Protein AF-A0ABC8UN05-F1 (afdb_monomer_lite)

InterPro domains:
  IPR036554 GHMP kinase, C-terminal domain superfamily [G3DSA:3.30.70.890] (18-134)
  IPR036554 GHMP kinase, C-terminal domain superfamily [SSF55060] (39-152)

Foldseek 3Di:
DDPQPFKKKKWWFDDDDDLLQQVVQQQPDDPSVLLVVLSPDDDDPVSQQVNQVVQVVRQVVCVVVVQADPLQVLLQVLLVCLQPDPCVVVVNRFWRHKHDTDRGPGTMIMTHGDPDPVVVVSNVVSQVVSCVVPVTRIDMDIDHDDDPVVVDDDDDDDDDPPDPDDDD

Sequence (168 aa):
MFESKEYWVALCIGDYMSVSKFLNYLLIFFDMQAFKALLTSATSDEQLTSLGELMYQCHYSYSACGLGSDGTNRLVQLVQEMQHGKLAKSGEGTLYGAKITGGGSGGTVCVIGRNCLRSSQQILEIQQRYKGATGYLPVIFEGSSPGAGKFGYLRIRRRIPPTKLVSN

Organism: NCBI:txid185542

Radius of gyration: 20.13 Å; chains: 1; bounding box: 88×28×36 Å

Secondary structure (DSSP, 8-state):
-----S-EEEEEESS---HHHHTTSTTSSS-HHHHHHHHHSPP-HHHHHHHHHHHHHHHHHHHHTT---HHHHHHHHHHHHHHTSTTTTTT---EEEEEEESSSSSEEEEEEE-SSHHHHHHHHHHHHHHHHHHS--PEEEES----GGGG----PPP-PPPP-----

Stru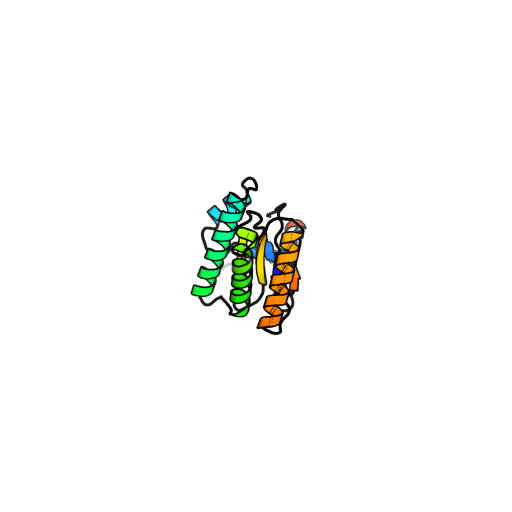cture (mmCIF, N/CA/C/O backbone):
data_AF-A0ABC8UN05-F1
#
_entry.id   AF-A0ABC8UN05-F1
#
loop_
_atom_site.group_PDB
_atom_site.id
_atom_site.type_symbol
_atom_site.label_atom_id
_atom_site.label_alt_id
_atom_site.label_comp_id
_atom_site.label_asym_id
_atom_site.label_entity_id
_atom_site.label_seq_id
_atom_site.pdbx_PDB_ins_code
_atom_site.Cartn_x
_atom_site.Cartn_y
_atom_site.Cartn_z
_atom_site.occupancy
_atom_site.B_iso_or_equiv
_atom_site.auth_seq_id
_atom_site.auth_comp_id
_atom_site.auth_asym_id
_atom_site.auth_atom_id
_atom_site.pdbx_PDB_model_num
ATOM 1 N N . MET A 1 1 ? 14.464 1.815 17.236 1.00 28.05 1 MET A N 1
ATOM 2 C CA . MET A 1 1 ? 13.887 0.620 16.590 1.00 28.05 1 MET A CA 1
ATOM 3 C C . MET A 1 1 ? 12.392 0.711 16.817 1.00 28.05 1 MET A C 1
ATOM 5 O O . MET A 1 1 ? 11.995 0.691 17.971 1.00 28.05 1 MET A O 1
ATOM 9 N N . PHE A 1 2 ? 11.605 0.995 15.777 1.00 28.91 2 PHE A N 1
ATOM 10 C CA . PHE A 1 2 ? 10.159 1.183 15.917 1.00 28.91 2 PHE A CA 1
ATOM 11 C C . PHE A 1 2 ? 9.510 -0.184 16.123 1.00 28.91 2 PHE A C 1
ATOM 13 O O . PHE A 1 2 ? 9.449 -0.993 15.203 1.00 28.91 2 PHE A O 1
ATOM 20 N N . GLU A 1 3 ? 9.093 -0.454 17.352 1.00 30.33 3 GLU A N 1
ATOM 21 C CA . GLU A 1 3 ? 8.253 -1.594 17.702 1.00 30.33 3 GLU A CA 1
ATOM 22 C C . GLU A 1 3 ? 6.807 -1.082 17.668 1.00 30.33 3 GLU A C 1
ATOM 24 O O . GLU A 1 3 ? 6.196 -0.805 18.696 1.00 30.33 3 GLU A O 1
ATOM 29 N N . SER A 1 4 ? 6.305 -0.794 16.461 1.00 35.47 4 SER A N 1
ATOM 30 C CA . SER A 1 4 ? 4.937 -0.310 16.287 1.00 35.47 4 SER A CA 1
ATOM 31 C C . SER A 1 4 ? 3.970 -1.474 16.480 1.00 35.47 4 SER A C 1
ATOM 33 O O . SER A 1 4 ? 4.064 -2.508 15.820 1.00 35.47 4 SER A O 1
ATOM 35 N N . LYS A 1 5 ? 3.015 -1.294 17.393 1.00 31.86 5 LYS A N 1
ATOM 36 C CA . LYS A 1 5 ? 1.890 -2.209 17.630 1.00 31.86 5 LYS A CA 1
ATOM 37 C C . LYS A 1 5 ? 0.826 -2.147 16.517 1.00 31.86 5 LYS A C 1
ATOM 39 O O . LYS A 1 5 ? -0.316 -2.523 16.755 1.00 31.86 5 LYS A O 1
ATOM 44 N N . GLU A 1 6 ? 1.172 -1.676 15.317 1.00 42.56 6 GLU A N 1
ATOM 45 C CA . GLU A 1 6 ? 0.198 -1.311 14.284 1.00 42.56 6 GLU A CA 1
ATOM 46 C C . GLU A 1 6 ? 0.566 -1.851 12.906 1.00 42.56 6 GLU A C 1
ATOM 48 O O . GLU A 1 6 ? 1.737 -1.907 12.524 1.00 42.56 6 GLU A O 1
ATOM 53 N N . TYR A 1 7 ? -0.472 -2.316 12.215 1.00 51.38 7 TYR A N 1
ATOM 54 C CA . TYR A 1 7 ? -0.420 -3.288 11.137 1.00 51.38 7 TYR A CA 1
ATOM 55 C C . TYR A 1 7 ? -0.153 -2.598 9.811 1.00 51.38 7 TYR A C 1
ATOM 57 O O . TYR A 1 7 ? -0.897 -1.727 9.369 1.00 51.38 7 TYR A O 1
ATOM 65 N N . TRP A 1 8 ? 0.910 -3.047 9.165 1.00 52.31 8 TRP A N 1
ATOM 66 C CA . TRP A 1 8 ? 1.263 -2.657 7.819 1.00 52.31 8 TRP A CA 1
ATOM 67 C C . TRP A 1 8 ? 1.104 -3.870 6.929 1.00 52.31 8 TRP A C 1
ATOM 69 O O . TRP A 1 8 ? 1.538 -4.967 7.296 1.00 52.31 8 TRP A O 1
ATOM 79 N N . VAL A 1 9 ? 0.517 -3.661 5.758 1.00 54.94 9 VAL A N 1
ATOM 80 C CA . VAL A 1 9 ? 0.470 -4.692 4.729 1.00 54.94 9 VAL A CA 1
ATOM 81 C C . VAL A 1 9 ? 1.321 -4.223 3.564 1.00 54.94 9 VAL A C 1
ATOM 83 O O . VAL A 1 9 ? 1.135 -3.120 3.048 1.00 54.94 9 VAL A O 1
ATOM 86 N N . ALA A 1 10 ? 2.294 -5.039 3.176 1.00 60.25 10 ALA A N 1
ATOM 87 C CA . ALA A 1 10 ? 3.143 -4.765 2.031 1.00 60.25 10 ALA A CA 1
ATOM 88 C C . ALA A 1 10 ? 2.673 -5.599 0.838 1.00 60.25 10 ALA A C 1
ATOM 90 O O . ALA A 1 10 ? 2.574 -6.819 0.946 1.00 60.25 10 ALA A O 1
ATOM 91 N N . LEU A 1 11 ? 2.430 -4.968 -0.307 1.00 58.25 11 LEU A N 1
ATOM 92 C CA . LEU A 1 11 ? 2.242 -5.656 -1.582 1.00 58.25 11 LEU A CA 1
ATOM 93 C C . LEU A 1 11 ? 3.515 -5.524 -2.413 1.00 58.25 11 LEU A C 1
ATOM 95 O O . LEU A 1 11 ? 3.895 -4.420 -2.793 1.00 58.25 11 LEU A O 1
ATOM 99 N N . CYS A 1 12 ? 4.181 -6.637 -2.705 1.00 52.81 12 CYS A N 1
ATOM 100 C CA . CYS A 1 12 ? 5.382 -6.668 -3.536 1.00 52.81 12 CYS A CA 1
ATOM 101 C C . CYS A 1 12 ? 5.094 -7.220 -4.927 1.00 52.81 12 CYS A C 1
ATOM 103 O O . CYS A 1 12 ? 4.457 -8.261 -5.074 1.00 52.81 12 CYS A O 1
ATOM 105 N N . ILE A 1 13 ? 5.622 -6.551 -5.944 1.00 45.47 13 ILE A N 1
ATOM 106 C CA . ILE A 1 13 ? 5.661 -7.027 -7.322 1.00 45.47 13 ILE A CA 1
ATOM 107 C C . ILE A 1 13 ? 7.084 -7.568 -7.556 1.00 45.47 13 ILE A C 1
ATOM 109 O O . ILE A 1 13 ? 8.016 -6.782 -7.717 1.00 45.47 13 ILE A O 1
ATOM 113 N N . GLY A 1 14 ? 7.257 -8.896 -7.525 1.00 32.69 14 GLY A N 1
ATOM 114 C CA . GLY A 1 14 ? 8.545 -9.589 -7.724 1.00 32.69 14 GLY A CA 1
ATOM 115 C C . GLY A 1 14 ? 9.117 -10.281 -6.475 1.00 32.69 14 GLY A C 1
ATOM 116 O O . GLY A 1 14 ? 8.624 -10.088 -5.361 1.00 32.69 14 GLY A O 1
ATOM 117 N N . ASP A 1 15 ? 10.155 -11.102 -6.676 1.00 26.66 15 ASP A N 1
ATOM 118 C CA . ASP A 1 15 ? 10.762 -11.950 -5.643 1.00 26.66 15 ASP A CA 1
ATOM 119 C C . ASP A 1 15 ? 11.799 -11.211 -4.769 1.00 26.66 15 ASP A C 1
ATOM 121 O O . ASP A 1 15 ? 12.638 -10.456 -5.255 1.00 26.66 15 ASP A O 1
ATOM 125 N N . TYR A 1 16 ? 11.769 -11.531 -3.468 1.00 32.59 16 TYR A N 1
ATOM 126 C CA . TYR A 1 16 ? 12.703 -11.174 -2.384 1.00 32.59 16 TYR A CA 1
ATOM 127 C C . TYR A 1 16 ? 12.717 -9.732 -1.839 1.00 32.59 16 TYR A C 1
ATOM 129 O O . TYR A 1 16 ? 13.501 -8.881 -2.250 1.00 32.59 16 TYR A O 1
ATOM 137 N N . MET A 1 17 ? 12.025 -9.537 -0.708 1.00 32.78 17 MET A N 1
ATOM 138 C CA . MET A 1 17 ? 12.377 -8.551 0.325 1.00 32.78 17 MET A CA 1
ATOM 139 C C . MET A 1 17 ? 11.943 -9.069 1.709 1.00 32.78 17 MET A C 1
ATOM 141 O O . MET A 1 17 ? 10.842 -9.572 1.886 1.00 32.78 17 MET A O 1
ATOM 145 N N . SER A 1 18 ? 12.832 -8.987 2.704 1.00 32.69 18 SER A N 1
ATOM 146 C CA . SER A 1 18 ? 12.553 -9.401 4.090 1.00 32.69 18 SER A CA 1
ATOM 147 C C . SER A 1 18 ? 11.776 -8.311 4.838 1.00 32.69 18 SER A C 1
ATOM 149 O O . SER A 1 18 ? 12.153 -7.139 4.770 1.00 32.69 18 SER A O 1
ATOM 151 N N . VAL A 1 19 ? 10.766 -8.705 5.625 1.00 35.19 19 VAL A N 1
ATOM 152 C CA . VAL A 1 19 ? 9.923 -7.843 6.488 1.00 35.19 19 VAL A CA 1
ATOM 153 C C . VAL A 1 19 ? 10.750 -6.907 7.391 1.00 35.19 19 VAL A C 1
ATOM 155 O O . VAL A 1 19 ? 10.347 -5.783 7.667 1.00 35.19 19 VAL A O 1
ATOM 158 N N . SER A 1 20 ? 11.972 -7.287 7.783 1.00 33.06 20 SER A N 1
ATOM 159 C CA . SER A 1 20 ? 12.861 -6.416 8.571 1.00 33.06 20 SER A CA 1
ATOM 160 C C . SER A 1 20 ? 13.379 -5.186 7.807 1.00 33.06 20 SER A C 1
ATOM 162 O O . SER A 1 20 ? 13.781 -4.208 8.446 1.00 33.06 20 SER A O 1
ATOM 164 N N . LYS A 1 21 ? 13.437 -5.218 6.471 1.00 35.91 21 LYS A N 1
ATOM 165 C CA . LYS A 1 21 ? 13.833 -4.053 5.664 1.00 35.91 21 LYS A CA 1
ATOM 166 C C . LYS A 1 21 ? 12.663 -3.073 5.534 1.00 35.91 21 LYS A C 1
ATOM 168 O O . LYS A 1 21 ? 12.877 -1.871 5.542 1.00 35.91 21 LYS A O 1
ATOM 173 N N . PHE A 1 22 ? 11.430 -3.562 5.555 1.00 42.12 22 PHE A N 1
ATOM 174 C CA . PHE A 1 22 ? 10.211 -2.782 5.341 1.00 42.12 22 PHE A CA 1
ATOM 175 C C . PHE A 1 22 ? 10.070 -1.535 6.247 1.00 42.12 22 PHE A C 1
ATOM 177 O O . PHE A 1 22 ? 9.764 -0.451 5.755 1.00 42.12 22 PHE A O 1
ATOM 184 N N . LEU A 1 23 ? 10.401 -1.632 7.544 1.00 42.75 23 LEU A N 1
ATOM 185 C CA . LEU A 1 23 ? 10.260 -0.512 8.495 1.00 42.75 23 LEU A CA 1
ATOM 186 C C . LEU A 1 23 ? 11.362 0.562 8.397 1.00 42.75 23 LEU A C 1
ATOM 188 O O . LEU A 1 23 ? 11.117 1.718 8.731 1.00 42.75 23 LEU A O 1
ATOM 192 N N . ASN A 1 24 ? 12.569 0.225 7.925 1.00 42.28 24 ASN A N 1
ATOM 193 C CA . ASN A 1 24 ? 13.668 1.202 7.814 1.00 42.28 24 ASN A CA 1
ATOM 194 C C . ASN A 1 24 ? 13.613 2.027 6.515 1.00 42.28 24 ASN A C 1
ATOM 196 O O . ASN A 1 24 ? 14.176 3.117 6.466 1.00 42.28 24 ASN A O 1
ATOM 200 N N . TYR A 1 25 ? 12.920 1.542 5.478 1.00 47.03 25 TYR A N 1
ATOM 201 C CA . TYR A 1 25 ? 12.796 2.229 4.183 1.00 47.03 25 TYR A CA 1
ATOM 202 C C . TYR A 1 25 ? 11.576 3.162 4.097 1.00 47.03 25 TYR A C 1
ATOM 204 O O . TYR A 1 25 ? 11.458 3.934 3.147 1.00 47.03 25 TYR A O 1
ATOM 212 N N . LEU A 1 26 ? 10.686 3.148 5.096 1.00 50.09 26 LEU A N 1
ATOM 213 C CA . LEU A 1 26 ? 9.484 3.988 5.129 1.00 50.09 26 LEU A CA 1
ATOM 214 C C . LEU A 1 26 ? 9.795 5.488 5.339 1.00 50.09 26 LEU A C 1
ATOM 216 O O . LEU A 1 26 ? 8.909 6.319 5.178 1.00 50.09 26 LEU A O 1
ATOM 220 N N . LEU A 1 27 ? 11.041 5.862 5.641 1.00 50.06 27 LEU A N 1
ATOM 221 C CA . LEU A 1 27 ? 11.407 7.197 6.139 1.00 50.06 27 LEU A CA 1
ATOM 222 C C . LEU A 1 27 ? 12.059 8.138 5.114 1.00 50.06 27 LEU A C 1
ATOM 224 O O . LEU A 1 27 ? 12.565 9.193 5.492 1.00 50.06 27 LEU A O 1
ATOM 228 N N . ILE A 1 28 ? 12.070 7.785 3.831 1.00 52.25 28 ILE A N 1
ATOM 229 C CA . ILE A 1 28 ? 12.733 8.603 2.813 1.00 52.25 28 ILE A CA 1
ATOM 230 C C . ILE A 1 28 ? 11.710 9.569 2.184 1.00 52.25 28 ILE A C 1
ATOM 232 O O . ILE A 1 28 ? 10.715 9.139 1.607 1.00 52.25 28 ILE A O 1
ATOM 236 N N . PHE A 1 29 ? 11.989 10.865 2.381 1.00 53.94 29 PHE A N 1
ATOM 237 C CA . PHE A 1 29 ? 11.496 12.076 1.701 1.00 53.94 29 PHE A CA 1
ATOM 238 C C . PHE A 1 29 ? 9.977 12.349 1.618 1.00 53.94 29 PHE A C 1
ATOM 240 O O . PHE A 1 29 ? 9.338 12.076 0.61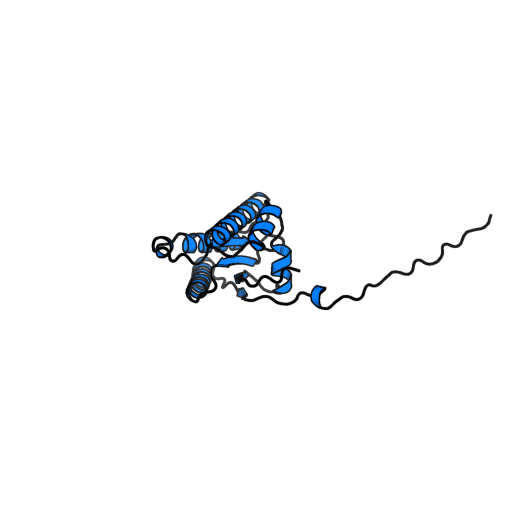0 1.00 53.94 29 PHE A O 1
ATOM 247 N N . PHE A 1 30 ? 9.431 12.960 2.678 1.00 51.91 30 PHE A N 1
ATOM 248 C CA . PHE A 1 30 ? 8.747 14.274 2.759 1.00 51.91 30 PHE A CA 1
ATOM 249 C C . PHE A 1 30 ? 8.151 14.363 4.183 1.00 51.91 30 PHE A C 1
ATOM 251 O O . PHE A 1 30 ? 7.565 13.397 4.658 1.00 51.91 30 PHE A O 1
ATOM 258 N N . ASP A 1 31 ? 8.425 15.452 4.907 1.00 60.97 31 ASP A N 1
ATOM 259 C CA . ASP A 1 31 ? 8.104 15.684 6.334 1.00 60.97 31 ASP A CA 1
ATOM 260 C C . ASP A 1 31 ? 8.219 14.470 7.289 1.00 60.97 31 ASP A C 1
ATOM 262 O O . ASP A 1 31 ? 7.290 14.033 7.974 1.00 60.97 31 ASP A O 1
ATOM 266 N N . MET A 1 32 ? 9.431 13.918 7.360 1.00 68.38 32 MET A N 1
ATOM 267 C CA . MET A 1 32 ? 9.754 12.778 8.221 1.00 68.38 32 MET A CA 1
ATOM 268 C C . MET A 1 32 ? 9.508 13.056 9.715 1.00 68.38 32 MET A C 1
ATOM 270 O O . MET A 1 32 ? 9.291 12.122 10.489 1.00 68.38 32 MET A O 1
ATOM 274 N N . GLN A 1 33 ? 9.526 14.327 10.124 1.00 72.25 33 GLN A N 1
ATOM 275 C CA . GLN A 1 33 ? 9.277 14.731 11.504 1.00 72.25 33 GLN A CA 1
ATOM 276 C C . GLN A 1 33 ? 7.782 14.681 11.832 1.00 72.25 33 GLN A C 1
ATOM 278 O O . GLN A 1 33 ? 7.435 14.099 12.861 1.00 72.25 33 GLN A O 1
ATOM 283 N N . ALA A 1 34 ? 6.908 15.176 10.948 1.00 77.25 34 ALA A N 1
ATOM 284 C CA . ALA A 1 34 ? 5.461 15.005 11.096 1.00 77.25 34 ALA A CA 1
ATOM 285 C C . ALA A 1 34 ? 5.057 13.523 11.066 1.00 77.25 34 ALA A C 1
ATOM 287 O O . ALA A 1 34 ? 4.319 13.065 11.937 1.00 77.25 34 ALA A O 1
ATOM 288 N N . PHE A 1 35 ? 5.619 12.743 10.135 1.00 76.56 35 PHE A N 1
ATOM 289 C CA . PHE A 1 35 ? 5.349 11.305 10.043 1.00 76.56 35 PHE A CA 1
ATOM 290 C C . PHE A 1 35 ? 5.749 10.564 11.327 1.00 76.56 35 PHE A C 1
ATOM 292 O O . PHE A 1 35 ? 4.976 9.777 11.868 1.00 76.56 35 PHE A O 1
ATOM 299 N N . LYS A 1 36 ? 6.941 10.851 11.871 1.00 76.81 36 LYS A N 1
ATOM 300 C CA . LYS A 1 36 ? 7.381 10.305 13.164 1.00 76.81 36 LYS A CA 1
ATOM 301 C C . LYS A 1 36 ? 6.468 10.709 14.314 1.00 76.81 36 LYS A C 1
ATOM 303 O O . LYS A 1 36 ? 6.158 9.856 15.139 1.00 76.81 36 LYS A O 1
ATOM 308 N N . ALA A 1 37 ? 6.078 11.981 14.384 1.00 76.81 37 ALA A N 1
ATOM 309 C CA . ALA A 1 37 ? 5.212 12.478 15.446 1.00 76.81 37 ALA A CA 1
ATOM 310 C C . ALA A 1 37 ? 3.866 11.737 15.436 1.00 76.81 37 ALA A C 1
ATOM 312 O O . ALA A 1 37 ? 3.450 11.221 16.475 1.00 76.81 37 ALA A O 1
ATOM 313 N N . LEU A 1 38 ? 3.263 11.578 14.253 1.00 77.75 38 LEU A N 1
ATOM 314 C CA . LEU A 1 38 ? 2.020 10.827 14.056 1.00 77.75 38 LEU A CA 1
ATOM 315 C C . LEU A 1 38 ? 2.166 9.334 14.371 1.00 77.75 38 LEU A C 1
ATOM 317 O O . LEU A 1 38 ? 1.244 8.735 14.911 1.00 77.75 38 LEU A O 1
ATOM 321 N N . LEU A 1 39 ? 3.316 8.713 14.092 1.00 74.56 39 LEU A N 1
ATOM 322 C CA . LE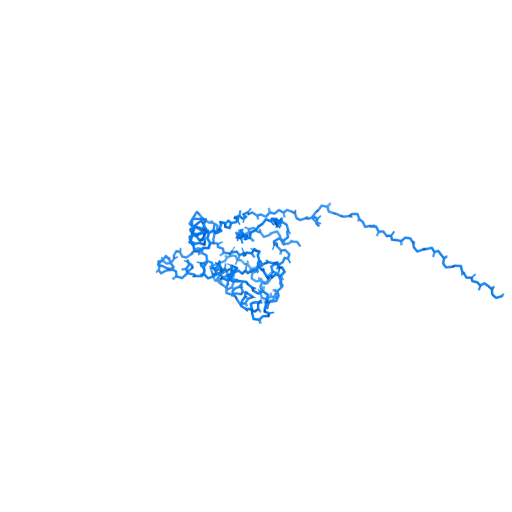U A 1 39 ? 3.573 7.322 14.497 1.00 74.56 39 LEU A CA 1
ATOM 323 C C . LEU A 1 39 ? 3.673 7.136 16.018 1.00 74.56 39 LEU A C 1
ATOM 325 O O . LEU A 1 39 ? 3.546 6.014 16.503 1.00 74.56 39 LEU A O 1
ATOM 329 N N . THR A 1 40 ? 3.970 8.202 16.762 1.00 74.50 40 THR A N 1
ATOM 330 C CA . THR A 1 40 ? 4.115 8.163 18.226 1.00 74.50 40 THR A CA 1
ATOM 331 C C . THR A 1 40 ? 2.894 8.678 18.984 1.00 74.50 40 THR A C 1
ATOM 333 O O . THR A 1 40 ? 2.837 8.521 20.203 1.00 74.50 40 THR A O 1
ATOM 336 N N . SER A 1 41 ? 1.932 9.298 18.297 1.00 72.38 41 SER A N 1
ATOM 337 C CA . SER A 1 41 ? 0.685 9.763 18.905 1.00 72.38 41 SER A CA 1
ATOM 338 C C . SER A 1 41 ? -0.290 8.612 19.159 1.00 72.38 41 SER A C 1
ATOM 340 O O . SER A 1 41 ? -0.127 7.514 18.632 1.00 72.38 41 SER A O 1
ATOM 342 N N . ALA A 1 42 ? -1.325 8.869 19.961 1.00 74.75 42 ALA A N 1
ATOM 343 C CA . ALA A 1 42 ? -2.406 7.911 20.154 1.00 74.75 42 ALA A CA 1
ATOM 344 C C . ALA A 1 42 ? -3.094 7.589 18.820 1.00 74.75 42 ALA A C 1
ATOM 346 O O . ALA A 1 42 ? -3.347 8.483 18.011 1.00 74.75 42 ALA A O 1
ATOM 347 N N . THR A 1 43 ? -3.409 6.313 18.617 1.00 74.94 43 THR A N 1
ATOM 348 C CA . THR A 1 43 ? -4.110 5.843 17.425 1.00 74.94 43 THR A CA 1
ATOM 349 C C . THR A 1 43 ? -5.510 6.436 17.365 1.00 74.94 43 THR A C 1
ATOM 351 O O . THR A 1 43 ? -6.316 6.254 18.281 1.00 74.94 43 THR A O 1
ATOM 354 N N . SER A 1 44 ? -5.816 7.112 16.264 1.00 79.12 44 SER A N 1
ATOM 355 C CA . SER A 1 44 ? -7.148 7.618 15.942 1.00 79.12 44 SER A CA 1
ATOM 356 C C . SER A 1 44 ? -7.361 7.598 14.429 1.00 79.12 44 SER A C 1
ATOM 358 O O . SER A 1 44 ? -6.406 7.504 13.658 1.00 79.12 44 SER A O 1
ATOM 360 N N . ASP A 1 45 ? -8.610 7.714 13.981 1.00 80.69 45 ASP A N 1
ATOM 361 C CA . ASP A 1 45 ? -8.903 7.813 12.546 1.00 80.69 45 ASP A CA 1
ATOM 362 C C . ASP A 1 45 ? -8.269 9.046 11.901 1.00 80.69 45 ASP A C 1
ATOM 364 O O . ASP A 1 45 ? -7.795 8.976 10.770 1.00 80.69 45 ASP A O 1
ATOM 368 N N . GLU A 1 46 ? -8.224 10.164 12.623 1.00 85.25 46 GLU A N 1
ATOM 369 C CA . GLU A 1 46 ? -7.579 11.399 12.172 1.00 85.25 46 GLU A CA 1
ATOM 370 C C . GLU A 1 46 ? -6.067 11.207 12.014 1.00 85.25 46 GLU A C 1
ATOM 372 O O . GLU A 1 46 ? -5.481 11.649 11.022 1.00 85.25 46 GLU A O 1
ATOM 377 N N . GLN A 1 47 ? -5.441 10.491 12.954 1.00 83.69 47 GLN A N 1
ATOM 378 C CA . GLN A 1 47 ? -4.024 10.146 12.894 1.00 83.69 47 GLN A CA 1
ATOM 379 C C . GLN A 1 47 ? -3.731 9.229 11.701 1.00 83.69 47 GLN A C 1
ATOM 381 O O . GLN A 1 47 ? -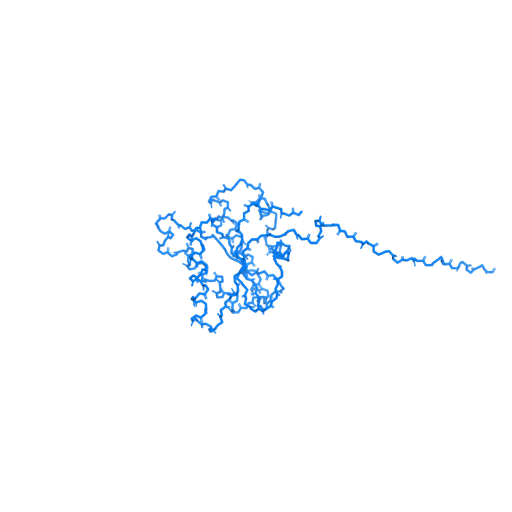2.829 9.535 10.921 1.00 83.69 47 GLN A O 1
ATOM 386 N N . LEU A 1 48 ? -4.512 8.162 11.503 1.00 83.31 48 LEU A N 1
ATOM 387 C CA . LEU A 1 48 ? -4.344 7.237 10.376 1.00 83.31 48 LEU A CA 1
ATOM 388 C C . LEU A 1 48 ? -4.589 7.921 9.026 1.00 83.31 48 LEU A C 1
ATOM 390 O O . LEU A 1 48 ? -3.855 7.667 8.071 1.00 83.31 48 LEU A O 1
ATOM 394 N N . THR A 1 49 ? -5.573 8.820 8.957 1.00 88.12 49 THR A N 1
ATOM 395 C CA . THR A 1 49 ? -5.862 9.629 7.763 1.00 88.12 49 THR A CA 1
ATOM 396 C C . THR A 1 49 ? -4.685 10.539 7.434 1.00 88.12 49 THR A C 1
ATOM 398 O O . THR A 1 49 ? -4.171 10.486 6.319 1.00 88.12 49 THR A O 1
ATOM 401 N N . SER A 1 50 ? -4.184 11.286 8.422 1.00 87.94 50 SER A N 1
ATOM 402 C CA . SER A 1 50 ? -3.024 12.173 8.249 1.00 87.94 50 SER A CA 1
ATOM 403 C C . SER A 1 50 ? -1.777 11.391 7.821 1.00 87.94 50 SER A C 1
ATOM 405 O O . SER A 1 50 ? -1.025 11.806 6.939 1.00 87.94 50 SER A O 1
ATOM 407 N N . LEU A 1 51 ? -1.562 10.217 8.419 1.00 84.81 51 LEU A N 1
ATOM 408 C CA . LEU A 1 51 ? -0.439 9.343 8.094 1.00 84.81 51 LEU A CA 1
ATOM 409 C C . LEU A 1 51 ? -0.552 8.795 6.663 1.00 84.81 51 LEU A C 1
ATOM 411 O O . LEU A 1 51 ? 0.440 8.758 5.932 1.00 84.81 51 LEU A O 1
ATOM 415 N N . GLY A 1 52 ? -1.760 8.416 6.249 1.00 89.06 52 GLY A N 1
ATOM 416 C CA . GLY A 1 52 ? -2.053 7.953 4.900 1.00 89.06 52 GLY A CA 1
ATOM 417 C C . GLY A 1 52 ? -1.888 9.036 3.830 1.00 89.06 52 GLY A C 1
ATOM 418 O O . GLY A 1 52 ? -1.289 8.779 2.784 1.00 89.06 52 GLY A O 1
ATOM 419 N N . GLU A 1 53 ? -2.315 10.267 4.113 1.00 90.25 53 GLU A N 1
ATOM 420 C CA . GLU A 1 53 ? -2.075 11.425 3.245 1.00 90.25 53 GLU A CA 1
ATOM 421 C C . GLU A 1 53 ? -0.578 11.681 3.053 1.00 90.25 53 GLU A C 1
ATOM 423 O O . GLU A 1 53 ? -0.113 11.805 1.916 1.00 90.25 53 GLU A O 1
ATOM 428 N N . LEU A 1 54 ? 0.206 11.663 4.138 1.00 87.94 54 LEU A N 1
ATOM 429 C CA . LEU A 1 54 ? 1.665 11.778 4.054 1.00 87.94 54 LEU A CA 1
ATOM 430 C C . LEU A 1 54 ? 2.289 10.650 3.221 1.00 87.94 54 LEU A C 1
ATOM 432 O O . LEU A 1 54 ? 3.240 10.898 2.475 1.00 87.94 54 LEU A O 1
ATOM 436 N N . MET A 1 55 ? 1.762 9.422 3.298 1.00 88.75 55 MET A N 1
ATOM 437 C CA . MET A 1 55 ? 2.225 8.314 2.454 1.00 88.75 55 MET A CA 1
ATOM 438 C C . MET A 1 55 ? 2.007 8.612 0.968 1.00 88.75 55 MET A C 1
ATOM 440 O O . MET A 1 55 ? 2.957 8.484 0.188 1.00 88.75 55 MET A O 1
ATOM 444 N N . TYR A 1 56 ? 0.817 9.074 0.578 1.00 90.94 56 TYR A N 1
ATOM 445 C CA . TYR A 1 56 ? 0.553 9.450 -0.812 1.00 90.94 56 TYR A CA 1
ATOM 446 C C . TYR A 1 56 ? 1.467 10.587 -1.281 1.00 90.94 56 TYR A C 1
ATOM 448 O O . TYR A 1 56 ? 2.065 10.481 -2.352 1.00 90.94 56 TYR A O 1
ATOM 456 N N . GLN A 1 57 ? 1.661 11.631 -0.467 1.00 87.94 57 GLN A N 1
ATOM 457 C CA . GLN A 1 57 ? 2.575 12.731 -0.807 1.00 87.94 57 GLN A CA 1
ATOM 458 C C . GLN A 1 57 ? 4.017 12.248 -1.018 1.00 87.94 57 GLN A C 1
ATOM 460 O O . GLN A 1 57 ? 4.677 12.643 -1.986 1.00 87.94 57 GLN A O 1
ATOM 465 N N . CYS A 1 58 ? 4.494 11.332 -0.168 1.00 84.62 58 CYS A N 1
ATOM 466 C CA . CYS A 1 58 ? 5.795 10.691 -0.362 1.00 84.62 58 CYS A CA 1
ATOM 467 C C . CYS A 1 58 ? 5.849 9.918 -1.692 1.00 84.62 58 CYS A C 1
ATOM 469 O O . CYS A 1 58 ? 6.841 10.004 -2.414 1.00 84.62 58 CYS A O 1
ATOM 471 N N . HIS A 1 59 ? 4.801 9.161 -2.037 1.00 87.44 59 HIS A N 1
ATOM 472 C CA . HIS A 1 59 ? 4.751 8.397 -3.288 1.00 87.44 59 HIS A CA 1
ATOM 473 C C . HIS A 1 59 ? 4.795 9.294 -4.532 1.00 87.44 59 HIS A C 1
ATOM 475 O O . HIS A 1 59 ? 5.547 9.007 -5.470 1.00 87.44 59 HIS A O 1
ATOM 481 N N . TYR A 1 60 ? 4.030 10.387 -4.536 1.00 85.00 60 TYR A N 1
ATOM 482 C CA . TYR A 1 60 ? 4.027 11.341 -5.644 1.00 85.00 60 TYR A CA 1
ATOM 483 C C . TYR A 1 60 ? 5.378 12.044 -5.788 1.00 85.00 60 TYR A C 1
ATOM 485 O O . TYR A 1 60 ? 5.880 12.165 -6.905 1.00 85.00 60 TYR A O 1
ATOM 493 N N . SER A 1 61 ? 6.022 12.400 -4.673 1.00 81.31 61 SER A N 1
ATOM 494 C CA . SER A 1 61 ? 7.379 12.964 -4.676 1.00 81.31 61 SER A CA 1
ATOM 495 C C . SER A 1 61 ? 8.405 11.984 -5.263 1.00 81.31 61 SER A C 1
ATOM 497 O O . SER A 1 61 ? 9.211 12.364 -6.110 1.00 81.31 61 SER A O 1
ATOM 499 N N . TYR A 1 62 ? 8.331 10.700 -4.891 1.00 75.88 62 TYR A N 1
ATOM 500 C CA . TYR A 1 62 ? 9.167 9.636 -5.467 1.00 75.88 62 TYR A CA 1
ATOM 501 C C . TYR A 1 62 ? 8.987 9.508 -6.982 1.00 75.88 62 TYR A C 1
ATOM 503 O O . TYR A 1 62 ? 9.961 9.403 -7.731 1.00 75.88 62 TYR A O 1
ATOM 511 N N . SER A 1 63 ? 7.735 9.528 -7.433 1.00 74.50 63 SER A N 1
ATOM 512 C CA . SER A 1 63 ? 7.400 9.413 -8.851 1.00 74.50 63 SER A CA 1
ATOM 513 C C . SER A 1 63 ? 7.880 10.628 -9.647 1.00 74.50 63 SER A C 1
ATOM 515 O O . SER A 1 63 ? 8.437 10.454 -10.729 1.00 74.50 63 SER A O 1
ATOM 517 N N . ALA A 1 64 ? 7.759 11.838 -9.091 1.00 77.06 64 ALA A N 1
ATOM 518 C CA . ALA A 1 64 ? 8.253 13.071 -9.706 1.00 77.06 64 ALA A CA 1
ATOM 519 C C . ALA A 1 64 ? 9.784 13.083 -9.883 1.00 77.06 64 ALA A C 1
ATOM 521 O O . ALA A 1 64 ? 10.287 13.642 -10.853 1.00 77.06 64 ALA A O 1
ATOM 522 N N . CYS A 1 65 ? 10.527 12.416 -8.994 1.00 76.81 65 CYS A N 1
ATOM 523 C CA . CYS A 1 65 ? 11.973 12.215 -9.131 1.00 76.81 65 CYS A CA 1
ATOM 524 C C . CYS A 1 65 ? 12.361 11.091 -10.113 1.00 76.81 65 CYS A C 1
ATOM 526 O O . CYS A 1 65 ? 13.538 10.745 -10.196 1.00 76.81 65 CYS A O 1
ATOM 528 N N . GLY A 1 66 ? 11.404 10.489 -10.828 1.00 72.19 66 GLY A N 1
ATOM 529 C CA . GLY A 1 66 ? 11.661 9.387 -11.761 1.00 72.19 66 GLY A CA 1
ATOM 530 C C . GLY A 1 66 ? 11.946 8.041 -11.086 1.00 72.19 66 GLY A C 1
ATOM 531 O O . GLY A 1 66 ? 12.419 7.121 -11.743 1.00 72.19 66 GLY A O 1
ATOM 532 N N . LEU A 1 67 ? 11.662 7.910 -9.783 1.00 72.94 67 LEU A N 1
ATOM 533 C CA . LEU A 1 67 ? 11.857 6.671 -9.015 1.00 72.94 67 LEU A CA 1
ATOM 534 C C . LEU A 1 67 ? 10.575 5.825 -8.907 1.00 72.94 67 LEU A C 1
ATOM 536 O O . LEU A 1 67 ? 10.585 4.753 -8.296 1.00 72.94 67 LEU A O 1
ATOM 540 N N . GLY A 1 68 ? 9.464 6.306 -9.469 1.00 73.50 68 GLY A N 1
ATOM 541 C CA . GLY A 1 68 ? 8.207 5.564 -9.571 1.00 73.50 68 GLY A CA 1
ATOM 542 C C . GLY A 1 68 ? 8.265 4.435 -10.606 1.00 73.50 68 GLY A C 1
ATOM 543 O O . GLY A 1 68 ? 9.241 4.277 -11.335 1.00 73.50 68 GLY A O 1
ATOM 544 N N . SER A 1 69 ? 7.204 3.632 -10.674 1.00 84.69 69 SER A N 1
ATOM 545 C CA . SER A 1 69 ? 7.012 2.638 -11.738 1.00 84.69 69 SER A CA 1
ATOM 546 C C . SER A 1 69 ? 5.524 2.454 -12.002 1.00 84.69 69 SER A C 1
ATOM 548 O O . SER A 1 69 ? 4.735 2.550 -11.063 1.00 84.69 69 SER A O 1
ATOM 550 N N . ASP A 1 70 ? 5.131 2.126 -13.231 1.00 88.75 70 ASP A N 1
ATOM 551 C CA . ASP A 1 70 ? 3.712 1.949 -13.572 1.00 88.75 70 ASP A CA 1
ATOM 552 C C . ASP A 1 70 ? 3.027 0.895 -12.691 1.00 88.75 70 ASP A C 1
ATOM 554 O O . ASP A 1 70 ? 1.897 1.089 -12.243 1.00 88.75 70 ASP A O 1
ATOM 558 N N . GLY A 1 71 ? 3.737 -0.189 -12.360 1.00 88.88 71 GLY A N 1
ATOM 559 C CA . GLY A 1 71 ? 3.226 -1.243 -11.484 1.00 88.88 71 GLY A CA 1
ATOM 560 C C . GLY A 1 71 ? 2.954 -0.759 -10.057 1.00 88.88 71 GLY A C 1
ATOM 561 O O . GLY A 1 71 ? 1.857 -0.939 -9.527 1.00 88.88 71 GLY A O 1
ATOM 562 N N . THR A 1 72 ? 3.922 -0.095 -9.420 1.00 88.94 72 THR A N 1
ATOM 563 C CA . THR A 1 72 ? 3.729 0.423 -8.053 1.00 88.94 72 THR A CA 1
ATOM 564 C C . THR A 1 72 ? 2.730 1.577 -8.014 1.00 88.94 72 THR A C 1
ATOM 566 O O . THR A 1 72 ? 1.917 1.631 -7.092 1.00 88.94 72 THR A O 1
ATOM 569 N N . ASN A 1 73 ? 2.723 2.446 -9.028 1.00 91.19 73 ASN A N 1
ATOM 570 C CA . ASN A 1 73 ? 1.749 3.530 -9.165 1.00 91.19 73 ASN A CA 1
ATOM 571 C C . ASN A 1 73 ? 0.326 2.968 -9.272 1.00 91.19 73 ASN A C 1
ATOM 573 O O . ASN A 1 73 ? -0.583 3.440 -8.590 1.00 91.19 73 ASN A O 1
ATOM 577 N N . ARG A 1 74 ? 0.132 1.900 -10.059 1.00 92.75 74 ARG A N 1
ATOM 578 C CA . ARG A 1 74 ? -1.171 1.240 -10.191 1.00 92.75 74 ARG A CA 1
ATOM 579 C C . ARG A 1 74 ? -1.640 0.610 -8.879 1.00 92.75 74 ARG A C 1
ATOM 581 O O . ARG A 1 74 ? -2.822 0.711 -8.564 1.00 92.75 74 ARG A O 1
ATOM 588 N N . LEU A 1 75 ? -0.748 -0.008 -8.101 1.00 93.00 75 LEU A N 1
ATOM 589 C CA . LEU A 1 75 ? -1.095 -0.517 -6.766 1.00 93.00 75 LEU A CA 1
ATOM 590 C C . LEU A 1 75 ? -1.542 0.603 -5.822 1.00 93.00 75 LEU A C 1
ATOM 592 O O . LEU A 1 75 ? -2.570 0.460 -5.163 1.00 93.00 75 LEU A O 1
ATOM 596 N N . VAL A 1 76 ? -0.805 1.717 -5.776 1.00 94.06 76 VAL A N 1
ATOM 597 C CA . VAL A 1 76 ? -1.174 2.877 -4.948 1.00 94.06 76 VAL A CA 1
ATOM 598 C C . VAL A 1 76 ? -2.528 3.442 -5.384 1.00 94.06 76 VAL A C 1
ATOM 600 O O . VAL A 1 76 ? -3.382 3.699 -4.537 1.00 94.06 76 VAL A O 1
ATOM 603 N N . GLN A 1 77 ? -2.769 3.541 -6.693 1.00 94.81 77 GLN A N 1
ATOM 604 C CA . GLN A 1 77 ? -4.053 3.980 -7.235 1.00 94.81 77 GLN A CA 1
ATOM 605 C C . GLN A 1 77 ? -5.203 3.045 -6.831 1.00 94.81 77 GLN A C 1
ATOM 607 O O . GLN A 1 77 ? -6.252 3.523 -6.415 1.00 94.81 77 GLN A O 1
ATOM 612 N N . LEU A 1 78 ? -5.017 1.721 -6.899 1.00 95.12 78 LEU A N 1
ATOM 613 C CA . LEU A 1 78 ? -6.036 0.754 -6.471 1.00 95.12 78 LEU A CA 1
ATOM 614 C C . LEU A 1 78 ? -6.354 0.872 -4.974 1.00 95.12 78 LEU A C 1
ATOM 616 O O . LEU A 1 78 ? -7.518 0.770 -4.591 1.00 95.12 78 LEU A O 1
ATOM 620 N N . VAL A 1 79 ? -5.347 1.111 -4.125 1.00 94.56 79 VAL A N 1
ATOM 621 C CA . VAL A 1 79 ? -5.573 1.380 -2.694 1.00 94.56 79 VAL A CA 1
ATOM 622 C C . VAL A 1 79 ? -6.412 2.643 -2.518 1.00 94.56 79 VAL A C 1
ATOM 624 O O . VAL A 1 79 ? -7.392 2.624 -1.775 1.00 94.56 79 VAL A O 1
ATOM 627 N N . GLN A 1 80 ? -6.078 3.711 -3.242 1.00 93.75 80 GLN A N 1
ATOM 628 C CA . GLN A 1 80 ? -6.806 4.975 -3.190 1.00 93.75 80 GLN A CA 1
ATOM 629 C C . GLN A 1 80 ? -8.257 4.832 -3.694 1.00 93.75 80 GLN A C 1
ATOM 631 O O . GLN A 1 80 ? -9.188 5.352 -3.078 1.00 93.75 80 GLN A O 1
ATOM 636 N N . GLU A 1 81 ? -8.481 4.063 -4.764 1.00 93.19 81 GLU A N 1
ATOM 637 C CA . GLU A 1 81 ? -9.818 3.709 -5.264 1.00 93.19 81 GLU A CA 1
ATOM 638 C C . GLU A 1 81 ? -10.635 2.941 -4.208 1.00 93.19 81 GLU A C 1
ATOM 640 O O . GLU A 1 81 ? -11.822 3.221 -4.018 1.00 93.19 81 GLU A O 1
ATOM 645 N N . MET A 1 82 ? -10.016 1.992 -3.495 1.00 90.81 82 MET A N 1
ATOM 646 C CA . MET A 1 82 ? -10.674 1.246 -2.415 1.00 90.81 82 MET A CA 1
ATOM 647 C C . MET A 1 82 ? -10.969 2.124 -1.196 1.00 90.81 82 MET A C 1
ATOM 649 O O . MET A 1 82 ? -12.049 2.009 -0.610 1.00 90.81 82 MET A O 1
ATOM 653 N N . GLN A 1 83 ? -10.048 3.024 -0.848 1.00 89.75 83 GLN A N 1
ATOM 654 C CA . GLN A 1 83 ? -10.197 3.990 0.239 1.00 89.75 83 GLN A CA 1
ATOM 655 C C . GLN A 1 83 ? -11.338 4.981 -0.007 1.00 89.75 83 GLN A C 1
ATOM 657 O O . GLN A 1 83 ? -12.037 5.316 0.942 1.00 89.75 83 GLN A O 1
ATOM 662 N N . HIS A 1 84 ? -11.549 5.444 -1.244 1.00 86.56 84 HIS A N 1
ATOM 663 C CA . HIS A 1 84 ? -12.605 6.415 -1.585 1.00 86.56 84 HIS A CA 1
ATOM 664 C C . HIS A 1 84 ? -13.855 5.782 -2.221 1.00 86.56 84 HIS A C 1
ATOM 666 O O . HIS A 1 84 ? -14.771 6.486 -2.659 1.00 86.56 84 HIS A O 1
ATOM 672 N N . GLY A 1 85 ? -13.907 4.451 -2.290 1.00 80.00 85 GLY A N 1
ATOM 673 C CA . GLY A 1 85 ? -15.015 3.706 -2.875 1.00 80.00 85 GLY A CA 1
ATOM 674 C C . GLY A 1 85 ? -16.331 3.840 -2.097 1.00 80.00 85 GLY A C 1
ATOM 675 O O . GLY A 1 85 ? -16.432 4.511 -1.071 1.00 80.00 85 GLY A O 1
ATOM 676 N N . LYS A 1 86 ? -17.379 3.149 -2.567 1.00 61.88 86 LYS A N 1
ATOM 677 C CA . LYS A 1 86 ? -18.737 3.197 -1.976 1.00 61.88 86 LYS A CA 1
ATOM 678 C C . LYS A 1 86 ? -18.767 2.933 -0.460 1.00 61.88 86 LYS A C 1
ATOM 680 O O . LYS A 1 86 ? -19.599 3.506 0.230 1.00 61.88 86 LYS A O 1
ATOM 685 N N . LEU A 1 87 ? -17.841 2.118 0.039 1.00 59.88 87 LEU A N 1
ATOM 686 C CA . LEU A 1 87 ? -17.689 1.738 1.447 1.00 59.88 87 LEU A CA 1
ATOM 687 C C . LEU A 1 87 ? -17.115 2.855 2.340 1.00 59.88 87 LEU A C 1
ATOM 689 O O . LEU A 1 87 ? -17.308 2.834 3.551 1.00 59.88 87 LEU A O 1
ATOM 693 N N . ALA A 1 88 ? -16.434 3.846 1.762 1.00 58.03 88 ALA A N 1
ATOM 694 C CA . ALA A 1 88 ? -15.983 5.035 2.484 1.00 58.03 88 ALA A CA 1
ATOM 695 C C . ALA A 1 88 ? -17.161 5.955 2.826 1.00 58.03 88 ALA A C 1
ATOM 697 O O . ALA A 1 88 ? -17.210 6.562 3.892 1.00 58.03 88 ALA A O 1
ATOM 698 N N . LYS A 1 89 ? -18.157 6.004 1.930 1.00 57.41 89 LYS A N 1
ATOM 699 C CA . LYS A 1 89 ? -19.370 6.821 2.082 1.00 57.41 89 LYS A CA 1
ATOM 700 C C . LYS A 1 89 ? -20.299 6.317 3.190 1.00 57.41 89 LYS A C 1
ATOM 702 O O . LYS A 1 89 ? -21.146 7.078 3.638 1.00 57.41 89 LYS A O 1
ATOM 707 N N . SER A 1 90 ? -20.136 5.068 3.634 1.00 59.97 90 SER A N 1
ATOM 708 C CA . SER A 1 90 ? -20.858 4.498 4.777 1.00 59.97 90 SER A CA 1
ATOM 709 C C . SER A 1 90 ? -20.127 4.670 6.117 1.00 59.97 90 SER A C 1
ATOM 711 O O . SER A 1 90 ? -20.584 4.125 7.115 1.00 59.97 90 SER A O 1
ATOM 713 N N . GLY A 1 91 ? -19.007 5.410 6.168 1.00 60.03 91 GLY A N 1
ATOM 714 C CA . GLY A 1 91 ? -18.230 5.619 7.402 1.00 60.03 91 GLY A CA 1
ATOM 715 C C . GLY A 1 91 ? -17.379 4.413 7.821 1.00 60.03 91 GLY A C 1
ATOM 716 O O . GLY A 1 91 ? -16.820 4.382 8.912 1.00 60.03 91 GLY A O 1
ATOM 717 N N . GLU A 1 92 ? -17.255 3.418 6.946 1.00 62.72 92 GLU A N 1
ATOM 718 C CA . GLU A 1 92 ? -16.563 2.155 7.204 1.00 62.72 92 GLU A CA 1
ATOM 719 C C . GLU A 1 92 ? -15.305 2.010 6.328 1.00 62.72 92 GLU A C 1
ATOM 721 O O . GLU A 1 92 ? -14.948 0.910 5.888 1.00 62.72 92 GLU A O 1
ATOM 726 N N . GLY A 1 93 ? -14.659 3.132 6.006 1.00 70.38 93 GLY A N 1
ATOM 727 C CA . GLY A 1 93 ? -13.355 3.129 5.351 1.00 70.38 93 GLY A CA 1
ATOM 728 C C . GLY A 1 93 ? -12.314 2.488 6.269 1.00 70.38 93 GLY A C 1
ATOM 729 O O . GLY A 1 93 ? -12.231 2.825 7.447 1.00 70.38 93 GLY A O 1
ATOM 730 N N . THR A 1 94 ? -11.546 1.533 5.744 1.00 85.12 94 THR A N 1
ATOM 731 C CA . THR A 1 94 ? -10.574 0.768 6.542 1.00 85.12 94 THR A CA 1
ATOM 732 C C . THR A 1 94 ? -9.141 0.840 6.020 1.00 85.12 94 THR A C 1
ATOM 734 O O . THR A 1 94 ? -8.235 0.407 6.723 1.00 85.12 94 THR A O 1
ATOM 737 N N . LEU A 1 95 ? -8.912 1.437 4.846 1.00 90.25 95 LEU A N 1
ATOM 738 C CA . LEU A 1 95 ? -7.587 1.783 4.318 1.00 90.25 95 LEU A CA 1
ATOM 739 C C . LEU A 1 95 ? -7.434 3.305 4.311 1.00 90.25 95 LEU A C 1
ATOM 741 O O . LEU A 1 95 ? -8.399 4.001 3.996 1.00 90.25 95 LEU A O 1
ATOM 745 N N . TYR A 1 96 ? -6.240 3.807 4.627 1.00 89.19 96 TYR A N 1
ATOM 746 C CA . TYR A 1 96 ? -5.995 5.251 4.758 1.00 89.19 96 TYR A CA 1
ATOM 747 C C . TYR A 1 96 ? -4.906 5.779 3.829 1.00 89.19 96 TYR A C 1
ATOM 749 O O . TYR A 1 96 ? -4.908 6.96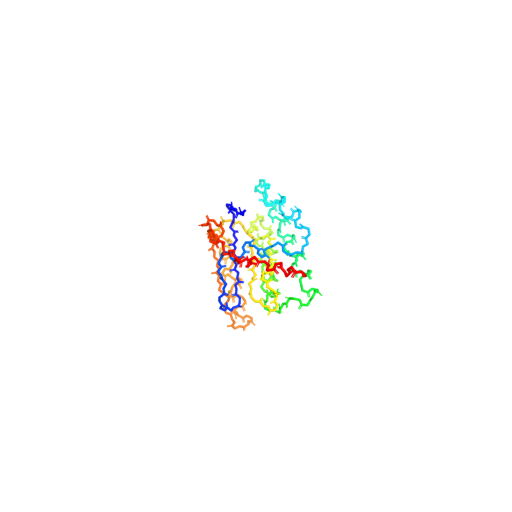7 3.511 1.00 89.19 96 TYR A O 1
ATOM 757 N N . GLY A 1 97 ? -3.978 4.928 3.387 1.00 91.75 97 GLY A N 1
ATOM 758 C CA . GLY A 1 97 ? -2.930 5.363 2.476 1.00 91.75 97 GLY A CA 1
ATOM 759 C C . GLY A 1 97 ? -2.028 4.254 1.970 1.00 91.75 97 GLY A C 1
ATOM 760 O O . GLY A 1 97 ? -1.993 3.147 2.514 1.00 91.75 97 GLY A O 1
ATOM 761 N N . ALA A 1 98 ? -1.271 4.574 0.925 1.00 92.38 98 ALA A N 1
ATOM 762 C CA . ALA A 1 98 ? -0.257 3.694 0.374 1.00 92.38 98 ALA A CA 1
ATOM 763 C C . ALA A 1 98 ? 0.931 4.473 -0.182 1.00 92.38 98 ALA A C 1
ATOM 765 O O . ALA A 1 98 ? 0.792 5.607 -0.640 1.00 92.38 98 ALA A O 1
ATOM 766 N N . LYS A 1 99 ? 2.108 3.843 -0.180 1.00 88.56 99 LYS A N 1
ATOM 767 C CA . LYS A 1 99 ? 3.278 4.364 -0.887 1.00 88.56 99 LYS A CA 1
ATOM 768 C C . LYS A 1 99 ? 4.254 3.292 -1.322 1.00 88.56 99 LYS A C 1
ATOM 770 O O . LYS A 1 99 ? 4.351 2.239 -0.701 1.00 88.56 99 LYS A O 1
ATOM 775 N N . ILE A 1 100 ? 5.051 3.605 -2.338 1.00 85.19 100 ILE A N 1
ATOM 776 C CA . ILE A 1 100 ? 6.225 2.805 -2.697 1.00 85.19 100 ILE A CA 1
ATOM 777 C C . ILE A 1 100 ? 7.249 2.781 -1.547 1.00 85.19 100 ILE A C 1
ATOM 779 O O . ILE A 1 100 ? 7.438 3.764 -0.827 1.00 85.19 100 ILE A O 1
ATOM 783 N N . THR A 1 101 ? 7.919 1.645 -1.385 1.00 76.06 101 THR A N 1
ATOM 784 C CA . THR A 1 101 ? 9.015 1.420 -0.438 1.00 76.06 101 THR A CA 1
ATOM 785 C C . THR A 1 101 ? 10.177 0.728 -1.153 1.00 76.06 101 THR A C 1
ATOM 787 O O . THR A 1 101 ? 9.961 -0.091 -2.043 1.00 76.06 101 THR A O 1
ATOM 790 N N . GLY A 1 102 ? 11.416 1.062 -0.779 1.00 68.25 102 GLY A N 1
ATOM 791 C CA . GLY A 1 102 ? 12.628 0.558 -1.437 1.00 68.25 102 GLY A CA 1
ATOM 792 C C . GLY A 1 102 ? 13.327 1.614 -2.304 1.00 68.25 102 GLY A C 1
ATOM 793 O O . GLY A 1 102 ? 13.130 2.811 -2.109 1.00 68.25 102 GLY A O 1
ATOM 794 N N . GLY A 1 103 ? 14.191 1.171 -3.223 1.00 62.25 103 GLY A N 1
ATOM 795 C CA . GLY A 1 103 ? 15.031 2.053 -4.051 1.00 62.25 103 GLY A CA 1
ATOM 796 C C . GLY A 1 103 ? 14.338 2.709 -5.254 1.00 62.25 103 GLY A C 1
ATOM 797 O O . GLY A 1 103 ? 14.951 3.564 -5.881 1.00 62.25 103 GLY A O 1
ATOM 798 N N . GLY A 1 104 ? 13.090 2.341 -5.564 1.00 61.88 104 GLY A N 1
ATOM 799 C CA . GLY A 1 104 ? 12.385 2.774 -6.779 1.00 61.88 104 GLY A CA 1
ATOM 800 C C . GLY A 1 104 ? 12.481 1.772 -7.939 1.00 61.88 104 GLY A C 1
ATOM 801 O O . GLY A 1 104 ? 13.067 0.700 -7.785 1.00 61.88 104 GLY A O 1
ATOM 802 N N . SER A 1 105 ? 11.879 2.117 -9.085 1.00 58.12 105 SER A N 1
ATOM 803 C CA . SER A 1 105 ? 11.858 1.319 -10.335 1.00 58.12 105 SER A CA 1
ATOM 804 C C . SER A 1 105 ? 11.087 -0.013 -10.282 1.00 58.12 105 SER A C 1
ATOM 806 O O . SER A 1 105 ? 11.328 -0.910 -11.088 1.00 58.12 105 SER A O 1
ATOM 808 N N . GLY A 1 106 ? 10.156 -0.153 -9.337 1.00 66.94 106 GLY A N 1
ATOM 809 C CA . GLY A 1 106 ? 9.386 -1.376 -9.089 1.00 66.94 106 GLY A CA 1
ATOM 810 C C . GLY A 1 106 ? 9.402 -1.769 -7.611 1.00 66.94 106 GLY A C 1
ATOM 811 O O . GLY A 1 106 ? 9.820 -0.987 -6.756 1.00 66.94 106 GLY A O 1
ATOM 812 N N . GLY A 1 107 ? 8.945 -2.985 -7.296 1.00 80.75 107 GLY A N 1
ATOM 813 C CA . GLY A 1 107 ? 9.082 -3.573 -5.959 1.00 80.75 107 GLY A CA 1
ATOM 814 C C . GLY A 1 107 ? 7.831 -3.477 -5.085 1.00 80.75 107 GLY A C 1
ATOM 815 O O . GLY A 1 107 ? 6.771 -3.980 -5.455 1.00 80.75 107 GLY A O 1
ATOM 816 N N . THR A 1 108 ? 7.967 -2.914 -3.880 1.00 84.44 108 THR A N 1
ATOM 817 C CA . THR A 1 108 ? 6.986 -3.070 -2.794 1.00 84.44 108 THR A CA 1
ATOM 818 C C . THR A 1 108 ? 6.220 -1.785 -2.491 1.00 84.44 108 THR A C 1
ATOM 820 O O . THR A 1 108 ? 6.813 -0.731 -2.277 1.00 84.44 108 THR A O 1
ATOM 823 N N . VAL A 1 109 ? 4.898 -1.883 -2.385 1.00 88.81 109 VAL A N 1
ATOM 824 C CA . VAL A 1 109 ? 4.003 -0.842 -1.875 1.00 88.81 109 VAL A CA 1
ATOM 825 C C . VAL A 1 109 ? 3.606 -1.177 -0.442 1.00 88.81 109 VAL A C 1
ATOM 827 O O . VAL A 1 109 ? 3.128 -2.268 -0.158 1.00 88.81 109 VAL A O 1
ATOM 830 N N . CYS A 1 110 ? 3.805 -0.229 0.462 1.00 88.75 110 CYS A N 1
ATOM 831 C CA . CYS A 1 110 ? 3.305 -0.265 1.827 1.00 88.75 110 CYS A CA 1
ATOM 832 C C . CYS A 1 110 ? 1.902 0.338 1.867 1.00 88.75 110 CYS A C 1
ATOM 834 O O . CYS A 1 110 ? 1.698 1.420 1.316 1.00 88.75 110 CYS A O 1
ATOM 836 N N . VAL A 1 111 ? 0.969 -0.336 2.533 1.00 90.44 111 VAL A N 1
ATOM 837 C CA . VAL A 1 111 ? -0.409 0.110 2.754 1.00 90.44 111 VAL A CA 1
ATOM 838 C C . VAL A 1 111 ? -0.669 0.220 4.252 1.00 90.44 111 VAL A C 1
ATOM 840 O O . VAL A 1 111 ? -0.258 -0.654 5.022 1.00 90.44 111 VAL A O 1
ATOM 843 N N . ILE A 1 112 ? -1.371 1.281 4.652 1.00 86.94 112 ILE A N 1
ATOM 844 C CA . ILE A 1 112 ? -1.853 1.473 6.019 1.00 86.94 112 ILE A CA 1
ATOM 845 C C . ILE A 1 112 ? -3.379 1.358 6.085 1.00 86.94 112 ILE A C 1
ATOM 847 O O . ILE A 1 112 ? -4.110 1.917 5.261 1.00 86.94 112 ILE A O 1
ATOM 851 N N . GLY A 1 113 ? -3.858 0.621 7.085 1.00 87.75 113 GLY A N 1
ATOM 852 C CA . GLY A 1 113 ? -5.270 0.330 7.298 1.00 87.75 113 GLY A CA 1
ATOM 853 C C . GLY A 1 113 ? -5.571 -0.075 8.738 1.00 87.75 113 GLY A C 1
ATOM 854 O O . GLY A 1 113 ? -4.663 -0.365 9.517 1.00 87.75 113 GLY A O 1
ATOM 855 N N . ARG A 1 114 ? -6.858 -0.134 9.094 1.00 84.31 114 ARG A N 1
ATOM 856 C CA . ARG A 1 114 ? -7.298 -0.695 10.378 1.00 84.31 114 ARG A CA 1
ATOM 857 C C . ARG A 1 114 ? -6.958 -2.178 10.439 1.00 84.31 114 ARG A C 1
ATOM 859 O O . ARG A 1 114 ? -7.098 -2.887 9.445 1.00 84.31 114 ARG A O 1
ATOM 866 N N . ASN A 1 115 ? -6.629 -2.680 11.623 1.00 80.31 115 ASN A N 1
ATOM 867 C CA . ASN A 1 115 ? -6.502 -4.118 11.829 1.00 80.31 115 ASN A CA 1
ATOM 868 C C . ASN A 1 115 ? -7.879 -4.775 11.966 1.00 80.31 115 ASN A C 1
ATOM 870 O O . ASN A 1 115 ? -8.401 -4.942 13.069 1.00 80.31 115 ASN A O 1
ATOM 874 N N . CYS A 1 116 ? -8.498 -5.099 10.838 1.00 80.81 116 CYS A N 1
ATOM 875 C CA . CYS A 1 116 ? -9.787 -5.771 10.810 1.00 80.81 116 CYS A CA 1
ATOM 876 C C . CYS A 1 116 ? -9.916 -6.639 9.559 1.00 80.81 116 CYS A C 1
ATOM 878 O O . CYS A 1 116 ? -9.266 -6.387 8.544 1.00 80.81 116 CYS A O 1
ATOM 880 N N . LEU A 1 117 ? -10.813 -7.627 9.620 1.00 83.31 117 LEU A N 1
ATOM 881 C CA . LEU A 1 117 ? -11.073 -8.562 8.521 1.00 83.31 117 LEU A CA 1
ATOM 882 C C . LEU A 1 117 ? -11.366 -7.845 7.195 1.00 83.31 117 LEU A C 1
ATOM 884 O O . LEU A 1 117 ? -10.938 -8.284 6.131 1.00 83.31 117 LEU A O 1
ATOM 888 N N . ARG A 1 118 ? -12.071 -6.715 7.270 1.00 84.69 118 ARG A N 1
ATOM 889 C CA . ARG A 1 118 ? -12.438 -5.911 6.108 1.00 84.69 118 ARG A CA 1
ATOM 890 C C . ARG A 1 118 ? -11.221 -5.342 5.384 1.00 84.69 118 ARG A C 1
ATOM 892 O O . ARG A 1 118 ? -11.176 -5.417 4.162 1.00 84.69 118 ARG A O 1
ATOM 899 N N . SER A 1 119 ? -10.220 -4.840 6.108 1.00 86.12 119 SER A N 1
ATOM 900 C CA . SER A 1 119 ? -8.967 -4.382 5.496 1.00 86.12 119 SER A CA 1
ATOM 901 C C . SER A 1 119 ? -8.295 -5.513 4.727 1.00 86.12 119 SER A C 1
ATOM 903 O O . SER A 1 119 ? -7.934 -5.328 3.569 1.00 86.12 119 SER A O 1
ATOM 905 N N . SER A 1 120 ? -8.195 -6.706 5.322 1.00 86.12 120 SER A N 1
ATOM 906 C CA . SER A 1 120 ? -7.611 -7.876 4.656 1.00 86.12 120 SER A CA 1
ATOM 907 C C . SER A 1 120 ? -8.389 -8.261 3.392 1.00 86.12 120 SER A C 1
ATOM 909 O O . SER A 1 120 ? -7.785 -8.527 2.354 1.00 86.12 120 SER A O 1
ATOM 911 N N . GLN A 1 121 ? -9.726 -8.220 3.431 1.00 90.06 121 GLN A N 1
ATOM 912 C CA . GLN A 1 121 ? -10.568 -8.447 2.249 1.00 90.06 121 GLN A CA 1
ATOM 913 C C . GLN A 1 121 ? -10.301 -7.414 1.145 1.00 90.06 121 GLN A C 1
ATOM 915 O O . GLN A 1 121 ? -10.169 -7.786 -0.020 1.00 90.06 121 GLN A O 1
ATOM 920 N N . GLN A 1 122 ? -10.166 -6.134 1.500 1.00 90.50 122 GLN A N 1
ATOM 921 C CA . GLN A 1 122 ? -9.854 -5.076 0.537 1.00 90.50 122 GLN A CA 1
ATOM 922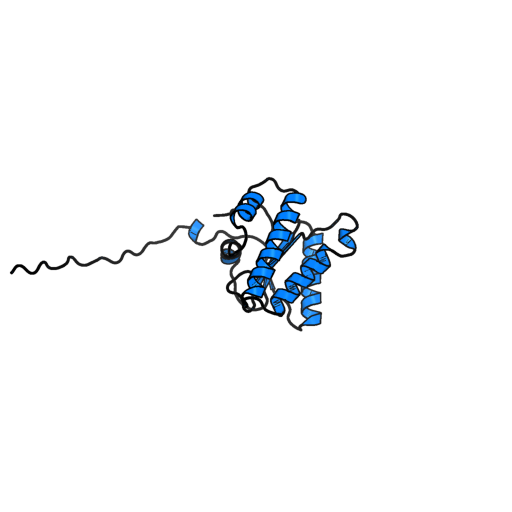 C C . GLN A 1 122 ? -8.454 -5.238 -0.070 1.00 90.50 122 GLN A C 1
ATOM 924 O O . GLN A 1 122 ? -8.289 -5.032 -1.270 1.00 90.50 122 GLN A O 1
ATOM 929 N N . ILE A 1 123 ? -7.455 -5.649 0.718 1.00 91.50 123 ILE A N 1
ATOM 930 C CA . ILE A 1 123 ? -6.108 -5.949 0.208 1.00 91.50 123 ILE A CA 1
ATOM 931 C C . ILE A 1 123 ? -6.143 -7.114 -0.789 1.00 91.50 123 ILE A C 1
ATOM 933 O O . ILE A 1 123 ? -5.535 -7.024 -1.858 1.00 91.50 123 ILE A O 1
ATOM 937 N N . LEU A 1 124 ? -6.875 -8.188 -0.477 1.00 92.75 124 LEU A N 1
ATOM 938 C CA . LEU A 1 124 ? -7.052 -9.317 -1.396 1.00 92.75 124 LEU A CA 1
ATOM 939 C C . LEU A 1 124 ? -7.754 -8.883 -2.687 1.00 92.75 124 LEU A C 1
ATOM 941 O O . LEU A 1 124 ? -7.359 -9.291 -3.778 1.00 92.75 124 LEU A O 1
ATOM 945 N N . GLU A 1 125 ? -8.756 -8.011 -2.590 1.00 94.00 125 GLU A N 1
ATOM 946 C CA . GLU A 1 125 ? -9.424 -7.455 -3.762 1.00 94.00 125 GLU A CA 1
ATOM 947 C C . GLU A 1 125 ? -8.468 -6.618 -4.627 1.00 94.00 125 GLU A C 1
ATOM 949 O O . GLU A 1 125 ? -8.434 -6.794 -5.846 1.00 94.00 125 GLU A O 1
ATOM 954 N N . ILE A 1 126 ? -7.638 -5.764 -4.018 1.00 94.25 126 ILE A N 1
ATOM 955 C CA . ILE A 1 126 ? -6.592 -4.996 -4.719 1.00 94.25 126 ILE A CA 1
ATOM 956 C C . ILE A 1 126 ? -5.633 -5.940 -5.445 1.00 94.25 126 ILE A C 1
ATOM 958 O O . ILE A 1 126 ? -5.333 -5.725 -6.620 1.00 94.25 126 ILE A O 1
ATOM 962 N N . GLN A 1 127 ? -5.191 -7.008 -4.777 1.00 94.56 127 GLN A N 1
ATOM 963 C CA . GLN A 1 127 ? -4.307 -8.020 -5.352 1.00 94.56 127 GLN A CA 1
ATOM 964 C C . GLN A 1 127 ? -4.929 -8.667 -6.604 1.00 94.56 127 GLN A C 1
ATOM 966 O O . GLN A 1 127 ? -4.260 -8.788 -7.635 1.00 94.56 127 GLN A O 1
ATOM 971 N N . GLN A 1 128 ? -6.215 -9.033 -6.550 1.00 96.19 128 GLN A N 1
ATOM 972 C CA . GLN A 1 128 ? -6.925 -9.615 -7.696 1.00 96.19 128 GLN A CA 1
ATOM 973 C C . GLN A 1 128 ? -7.167 -8.602 -8.817 1.00 96.19 128 GLN A C 1
ATOM 975 O O . GLN A 1 128 ? -6.957 -8.930 -9.985 1.00 96.19 128 GLN A O 1
ATOM 980 N N . ARG A 1 129 ? -7.548 -7.360 -8.494 1.00 95.81 129 ARG A N 1
ATOM 981 C CA . ARG A 1 129 ? -7.709 -6.282 -9.487 1.00 95.81 129 ARG A CA 1
ATOM 982 C C . ARG A 1 129 ? -6.392 -5.985 -10.204 1.00 95.81 129 ARG A C 1
ATOM 984 O O . ARG A 1 129 ? -6.382 -5.817 -11.423 1.00 95.81 129 ARG A O 1
ATOM 991 N N . TYR A 1 130 ? -5.280 -5.975 -9.471 1.00 95.25 130 TYR A N 1
ATOM 992 C CA . TYR A 1 130 ? -3.950 -5.793 -10.047 1.00 95.25 130 TYR A CA 1
ATOM 993 C C . TYR A 1 130 ? -3.572 -6.953 -10.979 1.00 95.25 130 TYR A C 1
ATOM 995 O O . TYR A 1 130 ? -3.126 -6.714 -12.104 1.00 95.25 130 TYR A O 1
ATOM 1003 N N . LYS A 1 131 ? -3.819 -8.204 -10.562 1.00 95.31 131 LYS A N 1
ATOM 1004 C CA . LYS A 1 131 ? -3.618 -9.382 -11.419 1.00 95.31 131 LYS A CA 1
ATOM 1005 C C . LYS A 1 131 ? -4.476 -9.331 -12.676 1.00 95.31 131 LYS A C 1
ATOM 1007 O O . LYS A 1 131 ? -3.963 -9.598 -13.756 1.00 95.31 131 LYS A O 1
ATOM 1012 N N . GLY A 1 132 ? -5.750 -8.968 -12.556 1.00 95.94 132 GLY A N 1
ATOM 1013 C CA . GLY A 1 132 ? -6.647 -8.840 -13.705 1.00 95.94 132 GLY A CA 1
ATOM 1014 C C . GLY A 1 132 ? -6.168 -7.798 -14.719 1.00 95.94 132 GLY A C 1
ATOM 1015 O O . GLY A 1 132 ? -6.299 -8.014 -15.918 1.00 95.94 132 GLY A O 1
ATOM 1016 N N . ALA A 1 133 ? -5.572 -6.699 -14.249 1.00 92.69 133 ALA A N 1
ATOM 1017 C CA . ALA A 1 133 ? -5.083 -5.627 -15.112 1.00 92.69 133 ALA A CA 1
ATOM 1018 C C . ALA A 1 133 ? -3.694 -5.889 -15.722 1.00 92.69 133 ALA A C 1
ATOM 1020 O O . ALA A 1 133 ? -3.405 -5.373 -16.797 1.00 92.69 133 ALA A O 1
ATOM 1021 N N . THR A 1 134 ? -2.823 -6.642 -15.040 1.00 91.50 134 THR A N 1
ATOM 1022 C CA . THR A 1 134 ? -1.395 -6.751 -15.413 1.00 91.50 134 THR A CA 1
ATOM 1023 C C . THR A 1 134 ? -0.919 -8.173 -15.706 1.00 91.50 134 THR A C 1
ATOM 1025 O O . THR A 1 134 ? 0.170 -8.353 -16.238 1.00 91.50 134 THR A O 1
ATOM 1028 N N . GLY A 1 135 ? -1.689 -9.194 -15.322 1.00 91.50 135 GLY A N 1
ATOM 1029 C CA . GLY A 1 135 ? -1.276 -10.599 -15.337 1.00 91.50 135 GLY A CA 1
ATOM 1030 C C . GLY A 1 135 ? -0.403 -11.024 -14.146 1.00 91.50 135 GLY A C 1
ATOM 1031 O O . GLY A 1 135 ? -0.262 -12.221 -13.899 1.00 91.50 135 GLY A O 1
ATOM 1032 N N . TYR A 1 136 ? 0.131 -10.083 -13.361 1.00 87.75 136 TYR A N 1
ATOM 1033 C CA . TYR A 1 136 ? 1.004 -10.371 -12.221 1.00 87.75 136 TYR A CA 1
ATOM 1034 C C . TYR A 1 136 ? 0.225 -10.399 -10.908 1.00 87.75 136 TYR A C 1
ATOM 1036 O O . TYR A 1 136 ? -0.546 -9.491 -10.623 1.00 87.75 136 TYR A O 1
ATOM 1044 N N . LEU A 1 137 ? 0.449 -11.416 -10.073 1.00 90.31 137 LEU A N 1
ATOM 1045 C CA . LEU A 1 137 ? -0.131 -11.497 -8.730 1.00 90.31 137 LEU A CA 1
ATOM 1046 C C . LEU A 1 137 ? 0.880 -10.957 -7.702 1.00 90.31 137 LEU A C 1
ATOM 1048 O O . LEU A 1 137 ? 1.900 -11.611 -7.488 1.00 90.31 137 LEU A O 1
ATOM 1052 N N . PRO A 1 138 ? 0.635 -9.800 -7.059 1.00 87.38 138 PRO A N 1
ATOM 1053 C CA . PRO A 1 138 ? 1.537 -9.275 -6.039 1.00 87.38 138 PRO A CA 1
ATOM 1054 C C . PRO A 1 138 ? 1.600 -10.201 -4.823 1.00 87.38 138 PRO A C 1
ATOM 1056 O O . PRO A 1 138 ? 0.579 -10.748 -4.409 1.00 87.38 138 PRO A O 1
ATOM 1059 N N . VAL A 1 139 ? 2.769 -10.335 -4.207 1.00 87.81 139 VAL A N 1
ATOM 1060 C CA . VAL A 1 139 ? 2.940 -11.064 -2.943 1.00 87.81 139 VAL A CA 1
ATOM 1061 C C . VAL A 1 139 ? 2.529 -10.156 -1.789 1.00 87.81 139 VAL A C 1
ATOM 1063 O O . VAL A 1 139 ? 2.977 -9.012 -1.712 1.00 87.81 139 VAL A O 1
ATOM 1066 N N . ILE A 1 140 ? 1.683 -10.664 -0.895 1.00 86.81 140 ILE A N 1
ATOM 1067 C CA . ILE A 1 140 ? 1.254 -9.953 0.311 1.00 86.81 140 ILE A CA 1
ATOM 1068 C C . ILE A 1 140 ? 2.170 -10.355 1.468 1.00 86.81 140 ILE A C 1
ATOM 1070 O O . ILE A 1 140 ? 2.348 -11.542 1.738 1.00 86.81 140 ILE A O 1
ATOM 1074 N N . PHE A 1 141 ? 2.719 -9.364 2.165 1.00 82.44 141 PHE A N 1
ATOM 1075 C CA . PHE A 1 141 ? 3.436 -9.544 3.423 1.00 82.44 141 PHE A CA 1
ATOM 1076 C C . PHE A 1 141 ? 2.676 -8.851 4.547 1.00 82.44 141 PHE A C 1
ATOM 1078 O O . PHE A 1 141 ? 2.358 -7.664 4.451 1.00 82.44 141 PHE A O 1
ATOM 1085 N N . GLU A 1 142 ? 2.446 -9.585 5.630 1.00 75.12 142 GLU A N 1
ATOM 1086 C CA . GLU A 1 142 ? 1.827 -9.081 6.852 1.00 75.12 142 GLU A CA 1
ATOM 1087 C C . GLU A 1 142 ? 2.724 -9.375 8.058 1.00 75.12 142 GLU A C 1
ATOM 1089 O O . GLU A 1 142 ? 3.488 -10.345 8.076 1.00 75.12 142 GLU A O 1
ATOM 1094 N N . GLY A 1 143 ? 2.614 -8.532 9.082 1.00 65.19 143 GLY A N 1
ATOM 1095 C CA . GLY A 1 143 ? 3.354 -8.664 10.334 1.00 65.19 143 GLY A CA 1
ATOM 1096 C C . GLY A 1 143 ? 4.659 -7.868 10.378 1.00 65.19 143 GLY A C 1
ATOM 1097 O O . GLY A 1 143 ? 5.078 -7.221 9.420 1.00 65.19 143 GLY A O 1
ATOM 1098 N N . SER A 1 144 ? 5.305 -7.898 11.542 1.00 61.44 144 SER A N 1
ATOM 1099 C CA . SER A 1 144 ? 6.609 -7.282 11.783 1.00 61.44 144 SER A CA 1
ATOM 1100 C C . SER A 1 144 ? 7.552 -8.301 12.416 1.00 61.44 144 SER A C 1
ATOM 1102 O O . SER A 1 144 ? 7.126 -9.234 13.096 1.00 61.44 144 SER A O 1
ATOM 1104 N N . SER A 1 145 ? 8.855 -8.145 12.182 1.00 53.62 145 SER A N 1
ATOM 1105 C CA . SER A 1 145 ? 9.873 -8.993 12.799 1.00 53.62 145 SER A CA 1
ATOM 1106 C C . SER A 1 145 ? 10.976 -8.145 13.435 1.00 53.62 145 SER A C 1
ATOM 1108 O O . SER A 1 145 ? 11.335 -7.095 12.891 1.00 53.62 145 SER A O 1
ATOM 1110 N N . PRO A 1 146 ? 11.589 -8.606 14.541 1.00 55.78 146 PRO A N 1
ATOM 1111 C CA . PRO A 1 146 ? 12.868 -8.090 15.013 1.00 55.78 146 PRO A CA 1
ATOM 1112 C C . PRO A 1 146 ? 13.889 -8.002 13.875 1.00 55.78 146 PRO A C 1
ATOM 1114 O O . PRO A 1 146 ? 14.207 -9.002 13.236 1.00 55.78 146 PRO A O 1
ATOM 1117 N N . GLY A 1 147 ? 14.405 -6.806 13.604 1.00 59.91 147 GLY A N 1
ATOM 1118 C CA . GLY A 1 147 ? 15.528 -6.641 12.685 1.00 59.91 147 GLY A CA 1
ATOM 1119 C C . GLY A 1 147 ? 16.864 -7.037 13.309 1.00 59.91 147 GLY A C 1
ATOM 1120 O O . GLY A 1 147 ? 16.985 -7.111 14.530 1.00 59.91 147 GLY A O 1
ATOM 1121 N N . ALA A 1 148 ? 17.893 -7.228 12.476 1.00 63.59 148 ALA A N 1
ATOM 1122 C CA . ALA A 1 148 ? 19.230 -7.663 12.909 1.00 63.59 148 ALA A CA 1
ATOM 1123 C C . ALA A 1 148 ? 19.815 -6.817 14.061 1.00 63.59 148 ALA A C 1
ATOM 1125 O O . ALA A 1 148 ? 20.476 -7.347 14.946 1.00 63.59 148 ALA A O 1
ATOM 1126 N N . GLY A 1 149 ? 19.498 -5.517 14.114 1.00 60.41 149 GLY A N 1
ATOM 1127 C CA . GLY A 1 149 ? 19.921 -4.625 15.199 1.00 60.41 149 GLY A CA 1
ATOM 1128 C C . GLY A 1 149 ? 19.371 -4.972 16.591 1.00 60.41 149 GLY A C 1
ATOM 1129 O O . GLY A 1 149 ? 19.978 -4.566 17.577 1.00 60.41 149 GLY A O 1
ATOM 1130 N N . LYS A 1 150 ? 18.275 -5.741 16.700 1.00 68.38 150 LYS A N 1
ATOM 1131 C CA . LYS A 1 150 ? 17.725 -6.201 17.993 1.00 68.38 150 LYS A CA 1
ATOM 1132 C C . LYS A 1 150 ? 18.571 -7.304 18.628 1.00 68.38 150 LYS A C 1
ATOM 1134 O O . LYS A 1 150 ? 18.547 -7.454 19.842 1.00 68.38 150 LYS A O 1
ATOM 1139 N N . PHE A 1 151 ? 19.325 -8.052 17.823 1.00 73.06 151 PHE A N 1
ATOM 1140 C CA . PHE A 1 151 ? 20.096 -9.216 18.270 1.00 73.06 151 PHE A CA 1
ATOM 1141 C C . PHE A 1 151 ? 21.572 -8.894 18.573 1.00 73.06 151 PHE A C 1
ATOM 1143 O O . PHE A 1 151 ? 22.340 -9.793 18.906 1.00 73.06 151 PHE A O 1
ATOM 1150 N N . GLY A 1 152 ? 21.976 -7.620 18.484 1.00 68.75 152 GLY A N 1
ATOM 1151 C CA . GLY A 1 152 ? 23.375 -7.199 18.610 1.00 68.75 152 GLY A CA 1
ATOM 1152 C C . GLY A 1 152 ? 24.197 -7.458 17.340 1.00 68.75 152 GLY A C 1
ATOM 1153 O O . GLY A 1 152 ? 23.717 -8.040 16.371 1.00 68.75 152 GLY A O 1
ATOM 1154 N N . TYR A 1 153 ? 25.444 -6.979 17.305 1.00 76.25 153 TYR A N 1
ATOM 1155 C CA . TYR A 1 153 ? 26.340 -7.164 16.159 1.00 76.25 153 TYR A CA 1
ATOM 1156 C C . TYR A 1 153 ? 27.800 -7.315 16.595 1.00 76.25 153 TYR A C 1
ATOM 1158 O O . TYR A 1 153 ? 28.244 -6.708 17.571 1.00 76.25 153 TYR A O 1
ATOM 1166 N N . LEU A 1 154 ? 28.572 -8.090 15.830 1.00 78.75 154 LEU A N 1
ATOM 1167 C CA . LEU A 1 154 ? 30.026 -8.152 15.964 1.00 78.75 154 LEU A CA 1
ATOM 1168 C C . LEU A 1 154 ? 30.655 -7.019 15.148 1.00 78.75 154 LEU A C 1
ATOM 1170 O O . LEU A 1 154 ? 30.438 -6.912 13.942 1.00 78.75 154 LEU A O 1
ATOM 1174 N N . ARG A 1 155 ? 31.448 -6.158 15.797 1.00 81.50 155 ARG A N 1
ATOM 1175 C CA . ARG A 1 155 ? 32.171 -5.074 15.118 1.00 81.50 155 ARG A CA 1
ATOM 1176 C C . ARG A 1 155 ? 33.610 -5.487 14.832 1.00 81.50 155 ARG A C 1
ATOM 1178 O O . ARG A 1 155 ? 34.430 -5.526 15.745 1.00 81.50 155 ARG A O 1
ATOM 1185 N N . ILE A 1 156 ? 33.936 -5.705 13.562 1.00 84.94 156 ILE A N 1
ATOM 1186 C CA . ILE A 1 156 ? 35.317 -5.949 13.134 1.00 84.94 156 ILE A CA 1
ATOM 1187 C C . ILE A 1 156 ? 36.059 -4.607 13.107 1.00 84.94 156 ILE A C 1
ATOM 1189 O O . ILE A 1 156 ? 35.681 -3.691 12.378 1.00 84.94 156 ILE A O 1
ATOM 1193 N N . ARG A 1 157 ? 37.114 -4.467 13.917 1.00 84.44 157 ARG A N 1
ATOM 1194 C CA . ARG A 1 157 ? 38.037 -3.325 13.852 1.00 84.44 157 ARG A CA 1
ATOM 1195 C C . ARG A 1 157 ? 39.289 -3.743 13.093 1.00 84.44 157 ARG A C 1
ATOM 1197 O O . ARG A 1 157 ? 39.945 -4.709 13.473 1.00 84.44 157 ARG A O 1
ATOM 1204 N N . ARG A 1 158 ? 39.649 -2.998 12.045 1.00 81.12 158 ARG A N 1
ATOM 1205 C CA . ARG A 1 158 ? 40.932 -3.186 11.362 1.00 81.12 158 ARG A CA 1
ATOM 1206 C C . ARG A 1 158 ? 42.045 -2.702 12.291 1.00 81.12 158 ARG A C 1
ATOM 1208 O O . ARG A 1 158 ? 42.027 -1.555 12.730 1.00 81.12 158 ARG A O 1
ATOM 1215 N N . ARG A 1 159 ? 42.997 -3.577 12.614 1.00 79.25 159 ARG A N 1
ATOM 1216 C CA . ARG A 1 159 ? 44.184 -3.204 13.389 1.00 79.25 159 ARG A CA 1
ATOM 1217 C C . ARG A 1 159 ? 45.074 -2.352 12.482 1.00 79.25 159 ARG A C 1
ATOM 1219 O O . ARG A 1 159 ? 45.562 -2.855 11.474 1.00 79.25 159 ARG A O 1
ATOM 1226 N N . ILE A 1 160 ? 45.228 -1.068 12.797 1.00 77.50 160 ILE A N 1
ATOM 1227 C CA . ILE A 1 160 ? 46.215 -0.218 12.124 1.00 77.50 160 ILE A CA 1
ATOM 1228 C C . ILE A 1 160 ? 47.589 -0.671 12.647 1.00 77.50 160 ILE A C 1
ATOM 1230 O O . ILE A 1 160 ? 47.776 -0.685 13.867 1.00 77.50 160 ILE A O 1
ATOM 1234 N N . PRO A 1 161 ? 48.522 -1.113 11.784 1.00 75.56 161 PRO A N 1
ATOM 1235 C CA . PRO A 1 161 ? 49.879 -1.418 12.217 1.00 75.56 161 PRO A CA 1
ATOM 1236 C C . PRO A 1 161 ? 50.539 -0.134 12.738 1.00 75.56 161 PRO A C 1
ATOM 1238 O O . PRO A 1 161 ? 50.302 0.926 12.159 1.00 75.56 161 PRO A O 1
ATOM 1241 N N . PRO A 1 162 ? 51.363 -0.189 13.797 1.00 69.12 162 PRO A N 1
ATOM 1242 C CA . PRO A 1 162 ? 52.105 0.985 14.235 1.00 69.12 162 PRO A CA 1
ATOM 1243 C C . PRO A 1 162 ? 52.985 1.491 13.086 1.00 69.12 162 PRO A C 1
ATOM 1245 O O . PRO A 1 162 ? 53.763 0.731 12.503 1.00 69.12 162 PRO A O 1
ATOM 1248 N N . THR A 1 163 ? 52.835 2.770 12.744 1.00 67.44 163 THR A N 1
ATOM 1249 C CA . THR A 1 163 ? 53.681 3.462 11.773 1.00 67.44 163 THR A CA 1
ATOM 1250 C C . THR A 1 163 ? 55.125 3.365 12.255 1.00 67.44 163 THR A C 1
ATOM 1252 O O . THR A 1 163 ? 55.437 3.831 13.351 1.00 67.44 163 THR A O 1
ATOM 1255 N N . LYS A 1 164 ? 56.016 2.746 11.471 1.00 61.03 164 LYS A N 1
ATOM 1256 C CA . LYS A 1 164 ? 57.453 2.825 11.748 1.00 61.03 164 LYS A CA 1
ATOM 1257 C C . LYS A 1 164 ? 57.860 4.289 11.594 1.00 61.03 164 LYS A C 1
ATOM 1259 O O . LYS A 1 164 ? 57.865 4.806 10.481 1.00 61.03 164 LYS A O 1
ATOM 1264 N N . LEU A 1 165 ? 58.159 4.949 12.709 1.00 57.47 165 LEU A N 1
ATOM 1265 C CA . LEU A 1 165 ? 58.899 6.203 12.697 1.00 57.47 165 LEU A CA 1
ATOM 1266 C C . LEU A 1 165 ? 60.270 5.886 12.099 1.00 57.47 165 LEU A C 1
ATOM 1268 O O . LEU A 1 165 ? 61.048 5.140 12.691 1.00 57.47 165 LEU A O 1
ATOM 1272 N N . VAL A 1 166 ? 60.528 6.384 10.893 1.00 59.66 166 VAL A N 1
ATOM 1273 C CA . VAL A 1 166 ? 61.877 6.405 10.334 1.00 59.66 166 VAL A CA 1
ATOM 1274 C C . VAL A 1 166 ? 62.613 7.504 11.093 1.00 59.66 166 VAL A C 1
ATOM 1276 O O . VAL A 1 166 ? 62.290 8.679 10.944 1.00 59.66 166 VAL A O 1
ATOM 1279 N N . SER A 1 167 ? 63.524 7.114 11.982 1.00 55.72 167 SER A N 1
ATOM 1280 C CA . SER A 1 167 ? 64.515 8.027 12.546 1.00 55.72 167 SER A CA 1
ATOM 1281 C C . SER A 1 167 ? 65.506 8.398 11.443 1.00 55.72 167 SER A C 1
ATOM 1283 O O . SER A 1 167 ? 66.042 7.493 10.800 1.00 55.72 167 SER A O 1
ATOM 1285 N N . ASN A 1 168 ? 65.686 9.704 11.226 1.00 51.59 168 ASN A N 1
ATOM 1286 C CA . ASN A 1 168 ? 66.727 10.282 10.369 1.00 51.59 168 ASN A CA 1
ATOM 1287 C C . ASN A 1 168 ? 68.131 9.857 10.801 1.00 51.59 168 ASN A C 1
ATOM 1289 O O . ASN A 1 168 ? 68.336 9.703 12.028 1.00 51.59 168 ASN A O 1
#

pLDDT: mean 73.24, std 18.42, range [26.66, 96.19]